Protein AF-D3DBL9-F1 (afdb_monomer_lite)

Sequence (128 aa):
MELTRQEAESASGRIAADDELHAVHDPAISSGDEARARLRQLIRQRVAAAVGESALLPRWLNRAVGYSPPSGQKGAAWMDTAASIAAYRVTYDVTDPVDALGAPPRTDQRGQHAWYEDLREQLRALAL

Structure (mmCIF, N/CA/C/O backbone):
data_AF-D3DBL9-F1
#
_entry.id   AF-D3DBL9-F1
#
loop_
_atom_site.group_PDB
_atom_site.id
_atom_site.type_symbol
_atom_site.label_atom_id
_atom_site.label_alt_id
_atom_site.label_comp_id
_atom_site.label_asym_id
_atom_site.label_entity_id
_atom_site.label_seq_id
_atom_site.pdbx_PDB_ins_code
_atom_site.Cartn_x
_atom_site.Cartn_y
_atom_site.Cartn_z
_atom_site.occupancy
_atom_site.B_iso_or_equiv
_atom_site.auth_seq_id
_atom_site.auth_comp_id
_atom_site.auth_asym_id
_atom_site.auth_atom_id
_atom_site.pdbx_PDB_model_num
ATOM 1 N N . MET A 1 1 ? 47.195 7.119 -26.358 1.00 62.09 1 MET A N 1
ATOM 2 C CA . MET A 1 1 ? 46.255 7.853 -27.234 1.00 62.09 1 MET A CA 1
ATOM 3 C C . MET A 1 1 ? 45.275 6.914 -27.935 1.00 62.09 1 MET A C 1
ATOM 5 O O . MET A 1 1 ? 44.099 7.240 -27.964 1.00 62.09 1 MET A O 1
ATOM 9 N N . GLU A 1 2 ? 45.695 5.749 -28.447 1.00 66.75 2 GLU A N 1
ATOM 10 C CA . GLU A 1 2 ? 44.765 4.745 -29.017 1.00 66.75 2 GLU A CA 1
ATOM 11 C C . GLU A 1 2 ? 43.886 4.042 -27.970 1.00 66.75 2 GLU A C 1
ATOM 13 O O . GLU A 1 2 ? 42.683 3.930 -28.175 1.00 66.75 2 GLU A O 1
ATOM 18 N N . LEU A 1 3 ? 44.447 3.667 -26.812 1.00 68.44 3 LEU A N 1
ATOM 19 C CA . LEU A 1 3 ? 43.706 2.974 -25.743 1.00 68.44 3 LEU A CA 1
ATOM 20 C C . LEU A 1 3 ? 42.490 3.782 -25.240 1.00 68.44 3 LEU A C 1
ATOM 22 O O . LEU A 1 3 ? 41.385 3.268 -25.135 1.00 68.44 3 LEU A O 1
ATOM 26 N N . THR A 1 4 ? 42.679 5.087 -25.037 1.00 72.19 4 THR A N 1
ATOM 27 C CA . THR A 1 4 ? 41.637 6.030 -24.594 1.00 72.19 4 THR A CA 1
ATOM 28 C C . THR A 1 4 ? 40.535 6.241 -25.634 1.00 72.19 4 THR A C 1
ATOM 30 O O . THR A 1 4 ? 39.399 6.543 -25.284 1.00 72.19 4 THR A O 1
ATOM 33 N N . ARG A 1 5 ? 40.856 6.086 -26.925 1.00 73.81 5 ARG A N 1
ATOM 34 C CA . ARG A 1 5 ? 39.877 6.182 -28.016 1.00 73.81 5 ARG A CA 1
ATOM 35 C C . ARG A 1 5 ? 39.001 4.933 -28.065 1.00 73.81 5 ARG A C 1
ATOM 37 O O . ARG A 1 5 ? 37.786 5.044 -28.160 1.00 73.81 5 ARG A O 1
ATOM 44 N N . GLN A 1 6 ? 39.623 3.769 -27.907 1.00 74.12 6 GLN A N 1
ATOM 45 C CA . GLN A 1 6 ? 38.942 2.478 -27.878 1.00 74.12 6 GLN A CA 1
ATOM 46 C C . GLN A 1 6 ? 38.015 2.334 -26.658 1.00 74.12 6 GLN A C 1
ATOM 48 O O . GLN A 1 6 ? 36.912 1.794 -26.767 1.00 74.12 6 GLN A O 1
ATOM 53 N N . GLU A 1 7 ? 38.420 2.869 -25.503 1.00 76.38 7 GLU A N 1
ATOM 54 C CA . GLU A 1 7 ? 37.576 2.954 -24.304 1.00 76.38 7 GLU A CA 1
ATOM 55 C C . GLU A 1 7 ? 36.375 3.886 -24.504 1.00 76.38 7 GLU A C 1
ATOM 57 O O . GLU A 1 7 ? 35.258 3.535 -24.120 1.00 76.38 7 GLU A O 1
ATOM 62 N N . ALA A 1 8 ? 36.577 5.042 -25.146 1.00 70.94 8 ALA A N 1
ATOM 63 C CA . ALA A 1 8 ? 35.501 5.983 -25.454 1.00 70.94 8 ALA A CA 1
ATOM 64 C C . ALA A 1 8 ? 34.492 5.401 -26.459 1.00 70.94 8 ALA A C 1
ATOM 66 O O . ALA A 1 8 ? 33.286 5.538 -26.269 1.00 70.94 8 ALA A O 1
ATOM 67 N N . GLU A 1 9 ? 34.965 4.695 -27.487 1.00 77.00 9 GLU A N 1
ATOM 68 C CA . GLU A 1 9 ? 34.115 4.002 -28.463 1.00 77.00 9 GLU A CA 1
ATOM 69 C C . GLU A 1 9 ? 33.316 2.866 -27.808 1.00 77.00 9 GLU A C 1
ATOM 71 O O . GLU A 1 9 ? 32.114 2.737 -28.036 1.00 77.00 9 GLU A O 1
ATOM 76 N N . SER A 1 10 ? 33.941 2.105 -26.904 1.00 73.81 10 SER A N 1
ATOM 77 C CA . SER A 1 10 ? 33.267 1.045 -26.140 1.00 73.81 10 SER A CA 1
ATOM 78 C C . SER A 1 10 ? 32.253 1.596 -25.130 1.00 73.81 10 SER A C 1
ATOM 80 O O . SER A 1 10 ? 31.215 0.985 -24.882 1.00 73.81 10 SER A O 1
ATOM 82 N N . ALA A 1 11 ? 32.532 2.746 -24.513 1.00 69.50 11 ALA A N 1
ATOM 83 C CA . ALA A 1 11 ? 31.586 3.429 -23.636 1.00 69.50 11 ALA A CA 1
ATOM 84 C C . ALA A 1 11 ? 30.393 3.986 -24.424 1.00 69.50 11 ALA A C 1
ATOM 86 O O . ALA A 1 11 ? 29.255 3.776 -24.016 1.00 69.50 11 ALA A O 1
ATOM 87 N N . SER A 1 12 ? 30.649 4.606 -25.578 1.00 70.44 12 SER A N 1
ATOM 88 C CA . SER A 1 12 ? 29.612 5.105 -26.486 1.00 70.44 12 SER A CA 1
ATOM 89 C C . SER A 1 12 ? 28.707 3.975 -26.986 1.00 70.44 12 SER A C 1
ATOM 91 O O . SER A 1 12 ? 27.487 4.090 -26.926 1.00 70.44 12 SER A O 1
ATOM 93 N N . GLY A 1 13 ? 29.289 2.831 -27.366 1.00 75.06 13 GL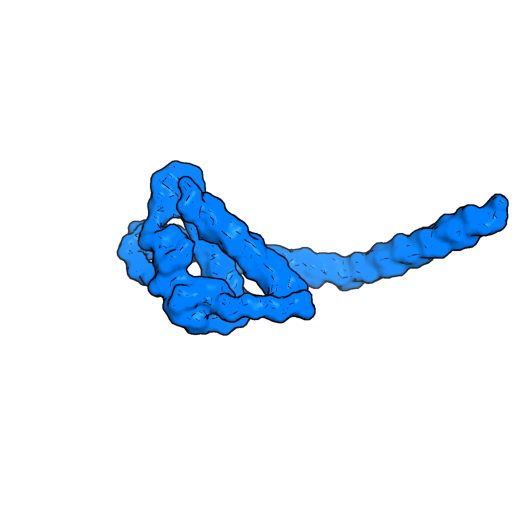Y A N 1
ATOM 94 C CA . GLY A 1 13 ? 28.524 1.648 -27.768 1.00 75.06 13 GLY A CA 1
ATOM 95 C C . GLY A 1 13 ? 27.635 1.082 -26.655 1.00 75.06 13 GLY A C 1
ATOM 96 O O . GLY A 1 13 ? 26.532 0.624 -26.932 1.00 75.06 13 GLY A O 1
ATOM 97 N N . ARG A 1 14 ? 28.071 1.153 -25.389 1.00 73.19 14 ARG A N 1
ATOM 98 C CA . ARG A 1 14 ? 27.243 0.742 -24.240 1.00 73.19 14 ARG A CA 1
ATOM 99 C C . ARG A 1 14 ? 26.100 1.714 -23.957 1.00 73.19 14 ARG A C 1
ATOM 101 O O . ARG A 1 14 ? 25.022 1.248 -23.624 1.00 73.19 14 ARG A O 1
ATOM 108 N N . ILE A 1 15 ? 26.330 3.021 -24.096 1.00 74.19 15 ILE A N 1
ATOM 109 C CA . ILE A 1 15 ? 25.279 4.039 -23.939 1.00 74.19 15 ILE A CA 1
ATOM 110 C C . ILE A 1 15 ? 24.232 3.876 -25.044 1.00 74.19 15 ILE A C 1
ATOM 112 O O . ILE A 1 15 ? 23.053 3.788 -24.745 1.00 74.19 15 ILE A O 1
ATOM 116 N N . ALA A 1 16 ? 24.660 3.722 -26.300 1.00 77.50 16 ALA A N 1
ATOM 117 C CA . ALA A 1 16 ? 23.740 3.519 -27.417 1.00 77.50 16 ALA A CA 1
ATOM 118 C C . ALA A 1 16 ? 22.891 2.243 -27.260 1.00 77.50 16 ALA A C 1
ATOM 120 O O . ALA A 1 16 ? 21.691 2.265 -27.514 1.00 77.50 16 ALA A O 1
ATOM 121 N N . ALA A 1 17 ? 23.494 1.143 -26.795 1.00 72.31 17 ALA A N 1
ATOM 122 C CA . ALA A 1 17 ? 22.760 -0.091 -26.515 1.00 72.31 17 ALA A CA 1
ATOM 123 C C . ALA A 1 17 ? 21.767 0.053 -25.341 1.00 72.31 17 ALA A C 1
ATOM 125 O O . ALA A 1 17 ? 20.714 -0.581 -25.351 1.00 72.31 17 ALA A O 1
ATOM 126 N N . ASP A 1 18 ? 22.090 0.873 -24.336 1.00 71.56 18 ASP A N 1
ATOM 127 C CA . ASP A 1 18 ? 21.191 1.183 -23.217 1.00 71.56 18 ASP A CA 1
ATOM 128 C C . ASP A 1 18 ? 20.024 2.086 -23.651 1.00 71.56 18 ASP A C 1
ATOM 130 O O . ASP A 1 18 ? 18.878 1.821 -23.288 1.00 71.56 18 ASP A O 1
ATOM 134 N N . ASP A 1 19 ? 20.288 3.084 -24.500 1.00 68.81 19 ASP A N 1
ATOM 135 C CA . ASP A 1 19 ? 19.272 3.965 -25.089 1.00 68.81 19 ASP A CA 1
ATOM 136 C C . ASP A 1 19 ? 18.287 3.178 -25.972 1.00 68.81 19 ASP A C 1
ATOM 138 O O . ASP A 1 19 ? 17.079 3.420 -25.936 1.00 68.81 19 ASP A O 1
ATOM 142 N N . GLU A 1 20 ? 18.777 2.199 -26.742 1.00 70.44 20 GLU A N 1
ATOM 143 C CA . GLU A 1 20 ? 17.929 1.301 -27.537 1.00 70.44 20 GLU A CA 1
ATOM 144 C C . GLU A 1 20 ? 17.020 0.435 -26.651 1.00 70.44 20 GLU A C 1
ATOM 146 O O . GLU A 1 20 ? 15.837 0.263 -26.957 1.00 70.44 20 GLU A O 1
ATOM 151 N N . LEU A 1 21 ? 17.537 -0.079 -25.530 1.00 69.94 21 LEU A N 1
ATOM 152 C CA . LEU A 1 21 ? 16.734 -0.826 -24.559 1.00 69.94 21 LEU A CA 1
ATOM 153 C C . LEU A 1 21 ? 15.694 0.070 -23.870 1.00 69.94 21 LEU A C 1
ATOM 155 O O . LEU A 1 21 ? 14.542 -0.350 -23.731 1.00 69.94 21 LEU A O 1
ATOM 159 N N . HIS A 1 22 ? 16.060 1.300 -23.494 1.00 53.00 22 HIS A N 1
ATOM 160 C CA . HIS A 1 22 ? 15.125 2.294 -22.954 1.00 53.00 22 HIS A CA 1
ATOM 161 C C . HIS A 1 22 ? 14.010 2.599 -23.956 1.00 53.00 22 HIS A C 1
ATOM 163 O O . HIS A 1 22 ? 12.835 2.443 -23.636 1.00 53.00 22 HIS A O 1
ATOM 169 N N . ALA A 1 23 ? 14.343 2.900 -25.213 1.00 64.38 23 ALA A N 1
ATOM 170 C CA . ALA A 1 23 ? 13.348 3.223 -26.236 1.00 64.38 23 ALA A CA 1
ATOM 171 C C . ALA A 1 23 ? 12.295 2.113 -26.436 1.00 64.38 23 ALA A C 1
ATOM 173 O O . ALA A 1 23 ? 11.129 2.400 -26.720 1.00 64.38 23 ALA A O 1
ATOM 174 N N . VAL A 1 24 ? 12.686 0.846 -26.267 1.00 73.06 24 VAL A N 1
ATOM 175 C CA . VAL A 1 24 ? 11.780 -0.307 -26.373 1.00 73.06 24 VAL A CA 1
ATOM 176 C C . VAL A 1 24 ? 10.937 -0.502 -25.106 1.00 73.06 24 VAL A C 1
ATOM 178 O O . VAL A 1 24 ? 9.762 -0.867 -25.203 1.00 73.06 24 VAL A O 1
ATOM 181 N N . HIS A 1 25 ? 11.506 -0.288 -23.919 1.00 70.06 25 HIS A N 1
ATOM 182 C CA . HIS A 1 25 ? 10.864 -0.641 -22.649 1.00 70.06 25 HIS A CA 1
ATOM 183 C C . HIS A 1 25 ? 10.151 0.523 -21.945 1.00 70.06 25 HIS A C 1
ATOM 185 O O . HIS A 1 25 ? 9.182 0.276 -21.221 1.00 70.06 25 HIS A O 1
ATOM 191 N N . ASP A 1 26 ? 10.542 1.771 -22.198 1.00 66.69 26 ASP A N 1
ATOM 192 C CA . ASP A 1 26 ? 9.997 2.975 -21.559 1.00 66.69 26 ASP A CA 1
ATOM 193 C C . ASP A 1 26 ? 8.480 3.118 -21.677 1.00 66.69 26 ASP A C 1
ATOM 195 O O . ASP A 1 26 ? 7.842 3.446 -20.671 1.00 66.69 26 ASP A O 1
ATOM 199 N N . PRO A 1 27 ? 7.842 2.824 -22.828 1.00 72.38 27 PRO A N 1
ATOM 200 C CA . PRO A 1 27 ? 6.388 2.892 -22.920 1.00 72.38 27 PRO A CA 1
ATOM 201 C C . PRO A 1 27 ? 5.697 1.877 -22.001 1.00 72.38 27 PRO A C 1
ATOM 203 O O . PRO A 1 27 ? 4.676 2.186 -21.387 1.00 72.38 27 PRO A O 1
ATOM 206 N N . ALA A 1 28 ? 6.255 0.669 -21.875 1.00 65.25 28 ALA A N 1
ATOM 207 C CA . ALA A 1 28 ? 5.702 -0.383 -21.026 1.00 65.25 28 ALA A CA 1
ATOM 208 C C . ALA A 1 28 ? 5.920 -0.087 -19.534 1.00 65.25 28 ALA A C 1
ATOM 210 O O . ALA A 1 28 ? 5.013 -0.311 -18.731 1.00 65.25 28 ALA A O 1
ATOM 211 N N . ILE A 1 29 ? 7.088 0.454 -19.169 1.00 69.12 29 ILE A N 1
ATOM 212 C CA . ILE A 1 29 ? 7.393 0.913 -17.806 1.00 69.12 29 ILE A CA 1
ATOM 213 C C . ILE A 1 29 ? 6.447 2.054 -17.420 1.00 69.12 29 ILE A C 1
ATOM 215 O O . ILE A 1 29 ? 5.740 1.945 -16.419 1.00 69.12 29 ILE A O 1
ATOM 219 N N . SER A 1 30 ? 6.352 3.086 -18.262 1.00 68.44 30 SER A N 1
ATOM 220 C CA . SER A 1 30 ? 5.477 4.245 -18.041 1.00 68.44 30 SER A CA 1
ATOM 221 C C . SER A 1 30 ? 4.013 3.826 -17.910 1.00 68.44 30 SER A C 1
ATOM 223 O O . SER A 1 30 ? 3.329 4.228 -16.971 1.00 68.44 30 SER A O 1
ATOM 225 N N . SER A 1 31 ? 3.539 2.940 -18.794 1.00 71.94 31 SER A N 1
ATOM 226 C CA . SER A 1 31 ? 2.184 2.386 -18.711 1.00 71.94 31 SER A CA 1
ATOM 227 C C . SER A 1 31 ? 1.955 1.607 -17.409 1.00 71.94 31 SER A C 1
ATOM 229 O O . SER A 1 31 ? 0.890 1.712 -16.794 1.00 71.94 31 SER A O 1
ATOM 231 N N . GLY A 1 32 ? 2.962 0.860 -16.947 1.00 77.94 32 GLY A N 1
ATOM 232 C CA . GLY A 1 32 ? 2.934 0.163 -15.663 1.00 77.94 32 GLY A CA 1
ATOM 233 C C . GLY A 1 32 ? 2.836 1.116 -14.469 1.00 77.94 32 GLY A C 1
ATOM 234 O O . GLY A 1 32 ? 2.036 0.883 -13.558 1.00 77.94 32 GLY A O 1
ATOM 235 N N . ASP A 1 33 ? 3.597 2.207 -14.481 1.00 81.62 33 ASP A N 1
ATOM 236 C CA . ASP A 1 33 ? 3.584 3.215 -13.420 1.00 81.62 33 ASP A CA 1
ATOM 237 C C . ASP A 1 33 ? 2.270 4.001 -13.382 1.00 81.62 33 ASP A C 1
ATOM 239 O O . ASP A 1 33 ? 1.703 4.203 -12.301 1.00 81.62 33 ASP A O 1
ATOM 243 N N . GLU A 1 34 ? 1.717 4.354 -14.543 1.00 83.69 34 GLU A N 1
ATOM 244 C CA . GLU A 1 34 ? 0.390 4.962 -14.657 1.00 83.69 34 GLU A CA 1
ATOM 245 C C . GLU A 1 34 ? -0.708 4.033 -14.128 1.00 83.69 34 GLU A C 1
ATOM 247 O O . GLU A 1 34 ? -1.562 4.455 -13.339 1.00 83.69 34 GLU A O 1
ATOM 252 N N . ALA A 1 35 ? -0.677 2.749 -14.503 1.00 86.06 35 ALA A N 1
ATOM 253 C CA . ALA A 1 35 ? -1.638 1.761 -14.020 1.00 86.06 35 ALA A CA 1
ATOM 254 C C . ALA A 1 35 ? -1.570 1.612 -12.492 1.00 86.06 35 ALA A C 1
ATOM 256 O O . ALA A 1 35 ? -2.605 1.600 -11.816 1.00 86.06 35 ALA A O 1
ATOM 257 N N . ARG A 1 36 ? -0.356 1.572 -11.925 1.00 85.94 36 ARG A N 1
ATOM 258 C CA . ARG A 1 36 ? -0.131 1.537 -10.471 1.00 85.94 36 ARG A CA 1
ATOM 259 C C . ARG A 1 36 ? -0.640 2.800 -9.784 1.00 85.94 36 ARG A C 1
ATOM 261 O O . ARG A 1 36 ? -1.312 2.702 -8.756 1.00 85.94 36 ARG A O 1
ATOM 268 N N . ALA A 1 37 ? -0.361 3.979 -10.338 1.00 87.44 37 ALA A N 1
ATOM 269 C CA . ALA A 1 37 ? -0.836 5.249 -9.795 1.00 87.44 37 ALA A CA 1
ATOM 270 C C . ALA A 1 37 ? -2.369 5.319 -9.787 1.00 87.44 37 ALA A C 1
ATOM 272 O O . ALA A 1 37 ? -2.971 5.648 -8.761 1.00 87.44 37 ALA A O 1
ATOM 273 N N . ARG A 1 38 ? -3.006 4.912 -10.890 1.00 92.62 38 ARG A N 1
ATOM 274 C CA . ARG A 1 38 ? -4.465 4.855 -11.008 1.00 92.62 38 ARG A CA 1
ATOM 275 C C . ARG A 1 38 ? -5.084 3.867 -10.021 1.00 92.62 38 ARG A C 1
ATOM 277 O O . ARG A 1 38 ? -6.068 4.206 -9.364 1.00 92.62 38 ARG A O 1
ATOM 284 N N . LEU A 1 39 ? -4.503 2.673 -9.873 1.00 93.00 39 LEU A N 1
ATOM 285 C CA . LEU A 1 39 ? -4.955 1.680 -8.897 1.00 93.00 39 LEU A CA 1
ATOM 286 C C . LEU A 1 39 ? -4.896 2.238 -7.469 1.00 93.00 39 LEU A C 1
ATOM 288 O O . LEU A 1 39 ? -5.884 2.161 -6.737 1.00 93.00 39 LEU A O 1
ATOM 292 N N . ARG A 1 40 ? -3.771 2.856 -7.087 1.00 92.75 40 ARG A N 1
ATOM 293 C CA . ARG A 1 40 ? -3.614 3.486 -5.766 1.00 92.75 40 ARG A CA 1
ATOM 294 C C . ARG A 1 40 ? -4.645 4.587 -5.532 1.00 92.75 40 ARG A C 1
ATOM 296 O O . ARG A 1 40 ? -5.224 4.640 -4.452 1.00 92.75 40 ARG A O 1
ATOM 303 N N . GLN A 1 41 ? -4.921 5.427 -6.530 1.00 94.50 41 GLN A N 1
ATOM 304 C CA . GLN A 1 41 ? -5.925 6.488 -6.418 1.00 94.50 41 GLN A CA 1
ATOM 305 C C . GLN A 1 41 ? -7.335 5.926 -6.179 1.00 94.50 41 GLN A C 1
ATOM 307 O O . GLN A 1 41 ? -8.031 6.389 -5.274 1.00 94.50 41 GLN A O 1
ATOM 312 N N . LEU A 1 42 ? -7.747 4.913 -6.948 1.00 96.69 42 LEU A N 1
ATOM 313 C CA . LEU A 1 42 ? -9.056 4.267 -6.790 1.00 96.69 42 LEU A CA 1
ATOM 314 C C . LEU A 1 42 ? -9.200 3.618 -5.410 1.00 96.69 42 LEU A C 1
ATOM 316 O O . LEU A 1 42 ? -10.219 3.773 -4.735 1.00 96.69 42 LEU A O 1
ATOM 320 N N . ILE A 1 43 ? -8.159 2.920 -4.960 1.00 95.88 43 ILE A N 1
ATOM 321 C CA . ILE A 1 43 ? -8.156 2.288 -3.643 1.00 95.88 43 ILE A CA 1
ATOM 322 C C . ILE A 1 43 ? -8.176 3.342 -2.538 1.00 95.88 43 ILE A C 1
ATOM 324 O O . ILE A 1 43 ? -8.934 3.192 -1.584 1.00 95.88 43 ILE A O 1
ATOM 328 N N . ARG A 1 44 ? -7.423 4.438 -2.672 1.00 95.38 44 ARG A N 1
ATOM 329 C CA . ARG A 1 44 ? -7.452 5.549 -1.715 1.00 95.38 44 ARG A CA 1
ATOM 330 C C . ARG A 1 44 ? -8.852 6.129 -1.560 1.00 95.38 44 ARG A C 1
ATOM 332 O O . ARG A 1 44 ? -9.294 6.333 -0.435 1.00 95.38 44 ARG A O 1
ATOM 339 N N . GLN A 1 45 ? -9.561 6.360 -2.664 1.00 96.56 45 GLN A N 1
ATOM 340 C CA . GLN A 1 45 ? -10.950 6.827 -2.628 1.00 96.56 45 GLN A CA 1
ATOM 341 C C . GLN A 1 45 ? -11.857 5.833 -1.893 1.00 96.56 45 GLN A C 1
ATOM 343 O O . GLN A 1 45 ? -12.678 6.237 -1.073 1.00 96.56 45 GLN A O 1
ATOM 348 N N . ARG A 1 46 ? -11.670 4.529 -2.128 1.00 95.31 46 ARG A N 1
ATOM 349 C CA . ARG A 1 46 ? -12.438 3.478 -1.449 1.00 95.31 46 ARG A CA 1
ATOM 350 C C . ARG A 1 46 ? -12.139 3.399 0.050 1.00 95.31 46 ARG A C 1
ATOM 352 O O . ARG A 1 46 ? -13.068 3.240 0.836 1.00 95.31 46 ARG A O 1
ATOM 359 N N . VAL A 1 47 ? -10.875 3.536 0.450 1.00 94.38 47 VAL A N 1
ATOM 360 C CA . VAL A 1 47 ? -10.477 3.611 1.865 1.00 94.38 47 VAL A CA 1
ATOM 361 C C . VAL A 1 47 ? -11.084 4.853 2.517 1.00 94.38 47 VAL A C 1
ATOM 363 O O . VAL A 1 47 ? -11.667 4.746 3.590 1.00 94.38 47 VAL A O 1
ATOM 366 N N . ALA A 1 48 ? -11.017 6.010 1.855 1.00 94.38 48 ALA A N 1
ATOM 367 C CA . ALA A 1 48 ? -11.591 7.250 2.368 1.00 94.38 48 ALA A CA 1
ATOM 368 C C . ALA A 1 48 ? -13.112 7.153 2.568 1.00 94.38 48 ALA A C 1
ATOM 370 O O . ALA A 1 48 ? -13.609 7.573 3.610 1.00 94.38 48 ALA A O 1
ATOM 371 N N . ALA A 1 49 ? -13.834 6.554 1.615 1.00 95.69 49 ALA A N 1
ATOM 372 C CA . ALA A 1 49 ? -15.266 6.296 1.751 1.00 95.69 49 ALA A CA 1
ATOM 373 C C . ALA A 1 49 ? -15.562 5.374 2.946 1.00 95.69 49 ALA A C 1
ATOM 375 O O . ALA A 1 49 ? -16.364 5.727 3.805 1.00 95.69 49 ALA A O 1
ATOM 376 N N . ALA A 1 50 ? -14.845 4.250 3.063 1.00 94.12 50 ALA A N 1
ATOM 377 C CA . ALA A 1 50 ? -15.020 3.310 4.171 1.00 94.12 50 ALA A CA 1
ATOM 378 C C . ALA A 1 50 ? -14.752 3.956 5.542 1.00 94.12 50 ALA A C 1
ATOM 380 O O . ALA A 1 50 ? -15.500 3.730 6.489 1.00 94.12 50 ALA A O 1
ATOM 381 N N . VAL A 1 51 ? -13.715 4.792 5.651 1.00 93.19 51 VAL A N 1
ATOM 382 C CA . VAL A 1 51 ? -13.429 5.552 6.877 1.00 93.19 51 VAL A CA 1
ATOM 383 C C . VAL A 1 51 ? -14.532 6.572 7.165 1.00 93.19 51 VAL A C 1
ATOM 385 O O . VAL A 1 51 ? -14.979 6.666 8.305 1.00 93.19 51 VAL A O 1
ATOM 388 N N . GLY A 1 52 ? -14.990 7.317 6.154 1.00 92.50 52 GLY A N 1
ATOM 389 C CA . GLY A 1 52 ? -16.067 8.302 6.303 1.00 92.50 52 GLY A CA 1
ATOM 390 C C . GLY A 1 52 ? -17.389 7.681 6.762 1.00 92.50 52 GLY A C 1
ATOM 391 O O . GLY A 1 52 ? -18.113 8.280 7.551 1.00 92.50 52 GLY A O 1
ATOM 392 N N . GLU A 1 53 ? -17.663 6.451 6.332 1.00 94.69 53 GLU A N 1
ATOM 393 C CA . GLU A 1 53 ? -18.829 5.657 6.738 1.00 94.69 53 GLU A CA 1
ATOM 394 C C . GLU A 1 53 ? -18.632 4.915 8.070 1.00 94.69 53 GLU A C 1
ATOM 396 O O . GLU A 1 53 ? -19.534 4.211 8.520 1.00 94.69 53 GLU A O 1
ATOM 401 N N . SER A 1 54 ? -17.468 5.047 8.719 1.00 90.62 54 SER A N 1
ATOM 402 C CA . SER A 1 54 ? -17.098 4.254 9.904 1.00 90.62 54 SER A CA 1
ATOM 403 C C . SER A 1 54 ? -17.248 2.739 9.682 1.00 90.62 54 SER A C 1
ATOM 405 O O . SER A 1 54 ? -17.620 1.990 10.589 1.00 90.62 54 SER A O 1
ATOM 407 N N . ALA A 1 55 ? -16.980 2.277 8.459 1.00 91.19 55 ALA A N 1
ATOM 408 C CA . ALA A 1 55 ? -17.105 0.880 8.081 1.00 91.19 55 ALA A CA 1
ATOM 409 C C . ALA A 1 55 ? -16.031 0.010 8.752 1.00 91.19 55 ALA A C 1
ATOM 411 O O . ALA A 1 55 ? -14.912 0.445 9.037 1.00 91.19 55 ALA A O 1
ATOM 412 N N . LEU A 1 56 ? -16.349 -1.271 8.947 1.00 90.75 56 LEU A N 1
ATOM 413 C CA . LEU A 1 56 ? -15.380 -2.244 9.439 1.00 90.75 56 LEU A CA 1
ATOM 414 C C . LEU A 1 56 ? -14.354 -2.565 8.351 1.00 90.75 56 LEU A C 1
ATOM 416 O O . LEU A 1 56 ? -14.659 -3.212 7.348 1.00 90.75 56 LEU A O 1
ATOM 420 N N . LEU A 1 57 ? -13.116 -2.137 8.580 1.00 91.88 57 LEU A N 1
ATOM 421 C CA . LEU A 1 57 ? -11.995 -2.456 7.706 1.00 91.88 57 LEU A CA 1
ATOM 422 C C . LEU A 1 57 ? -11.513 -3.905 7.905 1.00 91.88 57 LEU A C 1
ATOM 424 O O . LEU A 1 57 ? -11.689 -4.482 8.987 1.00 91.88 57 LEU A O 1
ATOM 428 N N . PRO A 1 58 ? -10.866 -4.506 6.887 1.00 93.69 58 PRO A N 1
ATOM 429 C CA . PRO A 1 58 ? -10.287 -5.837 7.010 1.00 93.69 58 PRO A CA 1
ATOM 430 C C . PRO A 1 58 ? -9.295 -5.943 8.174 1.00 93.69 58 PRO A C 1
ATOM 432 O O . PRO A 1 58 ? -8.511 -5.030 8.435 1.00 93.69 58 PRO A O 1
ATOM 435 N N . ARG A 1 59 ? -9.281 -7.098 8.852 1.00 94.56 59 ARG A N 1
ATOM 436 C CA . ARG A 1 59 ? -8.438 -7.319 10.042 1.00 94.56 59 ARG A CA 1
ATOM 437 C C . ARG A 1 59 ? -6.944 -7.128 9.775 1.00 94.56 59 ARG A C 1
ATOM 439 O O . ARG A 1 59 ? -6.274 -6.505 10.593 1.00 94.56 59 ARG A O 1
ATOM 446 N N . TRP A 1 60 ? -6.438 -7.618 8.642 1.00 95.50 60 TRP A N 1
ATOM 447 C CA . TRP A 1 60 ? -5.038 -7.436 8.238 1.00 95.50 60 TRP A CA 1
ATOM 448 C C . TRP A 1 60 ? -4.669 -5.954 8.094 1.00 95.50 60 TRP A C 1
ATOM 450 O O . TRP A 1 60 ? -3.557 -5.568 8.438 1.00 95.50 60 TRP A O 1
ATOM 460 N N . LEU A 1 61 ? -5.610 -5.107 7.657 1.00 95.19 61 LEU A N 1
ATOM 461 C CA . LEU A 1 61 ? -5.377 -3.674 7.504 1.00 95.19 61 LEU A CA 1
ATOM 462 C C . LEU A 1 61 ? -5.320 -2.996 8.873 1.00 95.19 61 LEU A C 1
ATOM 464 O O . LEU A 1 61 ? -4.339 -2.328 9.186 1.00 95.19 61 LEU A O 1
ATOM 468 N N . ASN A 1 62 ? -6.319 -3.257 9.722 1.00 94.31 62 ASN A N 1
ATOM 469 C CA . ASN A 1 62 ? -6.365 -2.712 11.082 1.00 94.31 62 ASN A CA 1
ATOM 470 C C . ASN A 1 62 ? -5.138 -3.104 11.906 1.00 94.31 62 ASN A C 1
ATOM 472 O O . ASN A 1 62 ? -4.640 -2.306 12.693 1.00 94.31 62 ASN A O 1
ATOM 476 N N . ARG A 1 63 ? -4.630 -4.327 11.728 1.00 93.75 63 ARG A N 1
ATOM 477 C CA . ARG A 1 63 ? -3.430 -4.789 12.428 1.00 93.75 63 ARG A CA 1
ATOM 478 C C . ARG A 1 63 ? -2.164 -4.068 11.965 1.00 93.75 63 ARG A C 1
ATOM 480 O O . ARG A 1 63 ? -1.260 -3.889 12.772 1.00 93.75 63 ARG A O 1
ATOM 487 N N . ALA A 1 64 ? -2.096 -3.686 10.692 1.00 94.62 64 ALA A N 1
ATOM 488 C CA . ALA A 1 64 ? -0.922 -3.043 10.120 1.00 94.62 64 ALA A CA 1
ATOM 489 C C . ALA A 1 64 ? -0.879 -1.536 10.398 1.00 94.62 64 ALA A C 1
ATOM 491 O O . ALA A 1 64 ? 0.151 -1.035 10.835 1.00 94.62 64 ALA A O 1
ATOM 492 N N . VAL A 1 65 ? -1.984 -0.819 10.168 1.00 94.19 65 VAL A N 1
ATOM 493 C CA . VAL A 1 65 ? -2.014 0.656 10.250 1.00 94.19 65 VAL A CA 1
ATOM 494 C C . VAL A 1 65 ? -2.847 1.198 11.418 1.00 94.19 65 VAL A C 1
ATOM 496 O O . VAL A 1 65 ? -2.833 2.397 11.675 1.00 94.19 65 VAL A O 1
ATOM 499 N N . GLY A 1 66 ? -3.574 0.349 12.148 1.00 92.25 66 GLY A N 1
ATOM 500 C CA . GLY A 1 66 ? -4.527 0.760 13.186 1.00 92.25 66 GLY A CA 1
ATOM 501 C C . GLY A 1 66 ? -5.960 0.932 12.666 1.00 92.25 66 GLY A C 1
ATOM 502 O O . GLY A 1 66 ? -6.219 0.834 11.469 1.00 92.25 66 GLY A O 1
ATOM 503 N N . TYR A 1 67 ? -6.905 1.178 13.580 1.00 90.75 67 TYR A N 1
ATOM 504 C CA . TYR A 1 67 ? -8.353 1.145 13.301 1.00 90.75 67 TYR A CA 1
ATOM 505 C C . TYR A 1 67 ? -8.910 2.374 12.573 1.00 90.75 67 TYR A C 1
ATOM 507 O O . TYR A 1 67 ? -9.974 2.291 11.964 1.00 90.75 67 TYR A O 1
ATOM 515 N N . SER A 1 68 ? -8.235 3.518 12.658 1.00 90.25 68 SER A N 1
ATOM 516 C CA . SER A 1 68 ? -8.688 4.765 12.042 1.00 90.25 68 SER A CA 1
ATOM 517 C C . SER A 1 68 ? -7.513 5.718 11.828 1.00 90.25 68 SER A C 1
ATOM 519 O O . SER A 1 68 ? -6.576 5.698 12.633 1.00 90.25 68 SER A O 1
ATOM 521 N N . PRO A 1 69 ? -7.568 6.594 10.810 1.00 92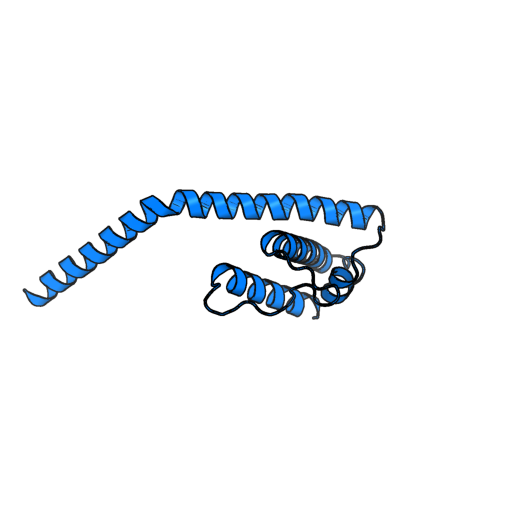.19 69 PRO A N 1
ATOM 522 C CA . PRO A 1 69 ? -6.540 7.604 10.610 1.00 92.19 69 PRO A CA 1
ATOM 523 C C . PRO A 1 69 ? -6.445 8.545 11.822 1.00 92.19 69 PRO A C 1
ATOM 525 O O . PRO A 1 69 ? -7.471 9.056 12.280 1.00 92.19 69 PRO A O 1
ATOM 528 N N . PRO A 1 70 ? -5.230 8.812 12.336 1.00 90.31 70 PRO A N 1
ATOM 529 C CA . PRO A 1 70 ? -5.005 9.862 13.325 1.00 90.31 70 PRO A CA 1
ATOM 530 C C . PRO A 1 70 ? -5.347 11.253 12.771 1.00 90.31 70 PRO A C 1
ATOM 532 O O . PRO A 1 70 ? -5.449 11.452 11.561 1.00 90.31 70 PRO A O 1
ATOM 535 N N . SER A 1 71 ? -5.463 12.252 13.645 1.00 86.31 71 SER A N 1
ATOM 536 C CA . SER A 1 71 ? -5.604 13.645 13.213 1.00 86.31 71 SER A CA 1
ATOM 537 C C . SER A 1 71 ? -4.301 14.200 12.608 1.00 86.31 71 SER A C 1
ATOM 539 O O . SER A 1 71 ? -3.194 13.736 12.894 1.00 86.31 71 SER A O 1
ATOM 541 N N . GLY A 1 72 ? -4.429 15.221 11.754 1.00 86.00 72 GLY A N 1
ATOM 542 C CA . GLY A 1 72 ? -3.291 15.926 11.157 1.00 86.00 72 GLY A CA 1
ATOM 543 C C . GLY A 1 72 ? -2.502 15.098 10.134 1.00 86.00 72 GLY A C 1
ATOM 544 O O . GLY A 1 72 ? -3.049 14.237 9.446 1.00 86.00 72 GLY A O 1
ATOM 545 N N . GLN A 1 73 ? -1.197 15.369 10.021 1.00 82.50 73 GLN A N 1
ATOM 546 C CA . GLN A 1 73 ? -0.329 14.798 8.978 1.00 82.50 73 GLN A CA 1
ATOM 547 C C . GLN A 1 73 ? -0.244 13.262 9.027 1.00 82.50 73 GLN A C 1
ATOM 549 O O . GLN A 1 73 ? -0.194 12.612 7.982 1.00 82.50 73 GLN A O 1
ATOM 554 N N . LYS A 1 74 ? -0.283 12.670 10.230 1.00 87.38 74 LYS A N 1
ATOM 555 C CA . LYS A 1 74 ? -0.276 11.208 10.403 1.00 87.38 74 LYS A CA 1
ATOM 556 C C . LYS A 1 74 ? -1.530 10.549 9.809 1.00 87.38 74 LYS A C 1
ATOM 558 O O . LYS A 1 74 ? -1.453 9.410 9.362 1.00 87.38 74 LYS A O 1
ATOM 563 N N . GLY A 1 75 ? -2.653 11.267 9.724 1.00 92.75 75 GLY A N 1
ATOM 564 C CA . GLY A 1 75 ? -3.869 10.792 9.057 1.00 92.75 75 GLY A CA 1
ATOM 565 C C . GLY A 1 75 ? -3.715 10.641 7.545 1.00 92.75 75 GLY A C 1
ATOM 566 O O . GLY A 1 75 ? -4.173 9.653 6.974 1.00 92.75 75 GLY A O 1
ATOM 567 N N . ALA A 1 76 ? -3.020 11.577 6.890 1.00 92.31 76 ALA A N 1
ATOM 568 C CA . ALA A 1 76 ? -2.729 11.472 5.460 1.00 92.31 76 ALA A CA 1
ATOM 569 C C . ALA A 1 76 ? -1.817 10.268 5.170 1.00 92.31 76 ALA A C 1
ATOM 571 O O . ALA A 1 76 ? -2.163 9.439 4.328 1.00 92.31 76 ALA A O 1
ATOM 572 N N . ALA A 1 77 ? -0.735 10.121 5.945 1.00 93.12 77 ALA A N 1
ATOM 573 C CA . ALA A 1 77 ? 0.188 8.988 5.846 1.00 93.12 77 ALA A CA 1
ATOM 574 C C . ALA A 1 77 ? -0.509 7.644 6.106 1.00 93.12 77 ALA A C 1
ATOM 576 O O . ALA A 1 77 ? -0.266 6.673 5.390 1.00 93.12 77 ALA A O 1
ATOM 577 N N . TRP A 1 78 ? -1.425 7.591 7.078 1.00 95.62 78 TRP A N 1
ATOM 578 C CA . TRP A 1 78 ? -2.265 6.420 7.322 1.00 95.62 78 TRP A CA 1
ATOM 579 C C . TRP A 1 78 ? -3.083 6.054 6.079 1.00 95.62 78 TRP A C 1
ATOM 581 O O . TRP A 1 78 ? -3.055 4.906 5.640 1.00 95.62 78 TRP A O 1
ATOM 591 N N . MET A 1 79 ? -3.759 7.034 5.467 1.00 95.56 79 MET A N 1
ATOM 592 C CA . MET A 1 79 ? -4.594 6.806 4.283 1.00 95.56 79 MET A CA 1
ATOM 593 C C . MET A 1 79 ? -3.760 6.357 3.074 1.00 95.56 79 MET A C 1
ATOM 595 O O . MET A 1 79 ? -4.190 5.491 2.310 1.00 95.56 79 MET A O 1
ATOM 599 N N . ASP A 1 80 ? -2.574 6.945 2.885 1.00 94.44 80 ASP A N 1
ATOM 600 C CA . ASP A 1 80 ? -1.658 6.598 1.790 1.00 94.44 80 ASP A CA 1
ATOM 601 C C . ASP A 1 80 ? -1.091 5.188 1.963 1.00 94.44 80 ASP A C 1
ATOM 603 O O . ASP A 1 80 ? -1.083 4.399 1.014 1.00 94.44 80 ASP A O 1
ATOM 607 N N . THR A 1 81 ? -0.706 4.837 3.190 1.00 96.38 81 THR A N 1
ATOM 608 C CA . THR A 1 81 ? -0.179 3.508 3.518 1.00 96.38 81 THR A CA 1
ATOM 609 C C . THR A 1 81 ? -1.270 2.449 3.373 1.00 96.38 81 THR A C 1
ATOM 611 O O . THR A 1 81 ? -1.061 1.428 2.721 1.00 96.38 81 THR A O 1
ATOM 614 N N . ALA A 1 82 ? -2.474 2.704 3.896 1.00 96.62 82 ALA A N 1
ATOM 615 C CA . ALA A 1 82 ? -3.609 1.792 3.776 1.00 96.62 82 ALA A CA 1
ATOM 616 C C . ALA A 1 82 ? -3.964 1.495 2.311 1.00 96.62 82 ALA A C 1
ATOM 618 O O . ALA A 1 82 ? -4.179 0.338 1.936 1.00 96.62 82 ALA A O 1
ATOM 619 N N . ALA A 1 83 ? -3.980 2.531 1.468 1.00 96.12 83 ALA A N 1
ATOM 620 C CA . ALA A 1 83 ? -4.237 2.374 0.045 1.00 96.12 83 ALA A CA 1
ATOM 621 C C . ALA A 1 83 ? -3.114 1.612 -0.672 1.00 96.12 83 ALA A C 1
ATOM 623 O O . ALA A 1 83 ? -3.391 0.737 -1.493 1.00 96.12 83 ALA A O 1
ATOM 624 N N . SER A 1 84 ? -1.856 1.901 -0.338 1.00 96.19 84 SER A N 1
ATOM 625 C CA . SER A 1 84 ? -0.697 1.230 -0.932 1.00 96.19 84 SER A CA 1
ATOM 626 C C . SER A 1 84 ? -0.639 -0.254 -0.568 1.00 96.19 84 SER A C 1
ATOM 628 O O . SER A 1 84 ? -0.391 -1.076 -1.448 1.00 96.19 84 SER A O 1
ATOM 630 N N . ILE A 1 85 ? -0.964 -0.621 0.677 1.00 97.06 85 ILE A N 1
ATOM 631 C CA . ILE A 1 85 ? -1.080 -2.024 1.101 1.00 97.06 85 ILE A CA 1
ATOM 632 C C . ILE A 1 85 ? -2.180 -2.730 0.309 1.00 97.06 85 ILE A C 1
ATOM 634 O O . ILE A 1 85 ? -1.946 -3.792 -0.261 1.00 97.06 85 ILE A O 1
ATOM 638 N N . ALA A 1 86 ? -3.383 -2.157 0.239 1.00 96.50 86 ALA A N 1
ATOM 639 C CA . ALA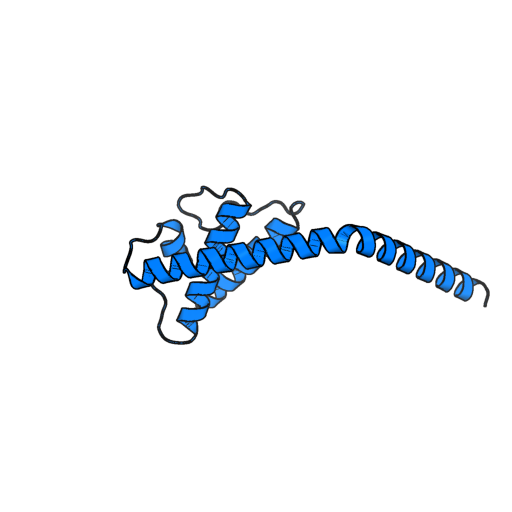 A 1 86 ? -4.479 -2.778 -0.500 1.00 96.50 86 ALA A CA 1
ATOM 640 C C . ALA A 1 86 ? -4.153 -2.921 -2.002 1.00 96.50 86 ALA A C 1
ATOM 642 O O . ALA A 1 86 ? -4.459 -3.956 -2.593 1.00 96.50 86 ALA A O 1
ATOM 643 N N . ALA A 1 87 ? -3.471 -1.940 -2.603 1.00 96.12 87 ALA A N 1
ATOM 644 C CA . ALA A 1 87 ? -3.000 -2.019 -3.986 1.00 96.12 87 ALA A CA 1
ATOM 645 C C . ALA A 1 87 ? -1.966 -3.135 -4.183 1.00 96.12 87 ALA A C 1
ATOM 647 O O . ALA A 1 87 ? -2.071 -3.905 -5.139 1.00 96.12 87 ALA A O 1
ATOM 648 N N . TYR A 1 88 ? -1.006 -3.256 -3.265 1.00 96.19 88 TYR A N 1
ATOM 649 C CA . TYR A 1 88 ? -0.004 -4.320 -3.271 1.00 96.19 88 TYR A CA 1
ATOM 650 C C . TYR A 1 88 ? -0.660 -5.700 -3.189 1.00 96.19 88 TYR A C 1
ATOM 652 O O . TYR A 1 88 ? -0.368 -6.573 -4.007 1.00 96.19 88 TYR A O 1
ATOM 660 N N . ARG A 1 89 ? -1.615 -5.877 -2.267 1.00 96.50 89 ARG A N 1
ATOM 661 C CA . ARG A 1 89 ? -2.334 -7.146 -2.108 1.00 96.50 89 ARG A CA 1
ATOM 662 C C . ARG A 1 89 ? -3.106 -7.544 -3.362 1.00 96.50 89 ARG A C 1
ATOM 664 O O . ARG A 1 89 ? -3.063 -8.709 -3.729 1.00 96.50 89 ARG A O 1
ATOM 671 N N . VAL A 1 90 ? -3.772 -6.595 -4.024 1.00 95.12 90 VAL A N 1
ATOM 672 C CA . VAL A 1 90 ? -4.474 -6.847 -5.296 1.00 95.12 90 VAL A CA 1
ATOM 673 C C . VAL A 1 90 ? -3.489 -7.181 -6.417 1.00 95.12 90 VAL A C 1
ATOM 675 O O . VAL A 1 90 ? -3.753 -8.072 -7.214 1.00 95.12 90 VAL A O 1
ATOM 678 N N . THR A 1 91 ? -2.349 -6.490 -6.471 1.00 93.81 91 THR A N 1
ATOM 679 C CA . THR A 1 91 ? -1.350 -6.677 -7.536 1.00 93.81 91 THR A CA 1
ATOM 680 C C . THR A 1 91 ? -0.677 -8.050 -7.469 1.00 93.81 91 THR A C 1
ATOM 682 O O . THR A 1 91 ? -0.387 -8.634 -8.509 1.00 93.81 91 THR A O 1
ATOM 685 N N . TYR A 1 92 ? -0.427 -8.562 -6.261 1.00 94.50 92 TYR A N 1
ATOM 686 C CA . TYR A 1 92 ? 0.340 -9.795 -6.039 1.00 94.50 92 TYR A CA 1
ATOM 687 C C . TYR A 1 92 ? -0.471 -10.933 -5.408 1.00 94.50 92 TYR A C 1
ATOM 689 O O . TYR A 1 92 ? 0.116 -11.876 -4.886 1.00 94.50 92 TYR A O 1
ATOM 697 N N . ASP A 1 93 ? -1.801 -10.833 -5.437 1.00 95.31 93 ASP A N 1
ATOM 698 C CA . ASP A 1 93 ? -2.734 -11.832 -4.897 1.00 95.31 93 ASP A CA 1
ATOM 699 C C . ASP A 1 93 ? -2.413 -12.265 -3.452 1.00 95.31 93 ASP A C 1
ATOM 701 O O . ASP A 1 93 ? -2.374 -13.442 -3.087 1.00 95.31 93 ASP A O 1
ATOM 705 N N . VAL A 1 94 ? -2.140 -11.286 -2.589 1.00 96.69 94 VAL A N 1
ATOM 706 C CA . VAL A 1 94 ? -1.841 -11.563 -1.182 1.00 96.69 94 VAL A CA 1
ATOM 707 C C . VAL A 1 94 ? -3.143 -11.825 -0.432 1.00 96.69 94 VAL A C 1
ATOM 709 O O . VAL A 1 94 ? -3.936 -10.916 -0.158 1.00 96.69 94 VAL A O 1
ATOM 712 N N . THR A 1 95 ? -3.339 -13.079 -0.039 1.00 95.38 95 THR A N 1
ATOM 713 C CA . THR A 1 95 ? -4.550 -13.560 0.642 1.00 95.38 95 THR A CA 1
ATOM 714 C C . THR A 1 95 ? -4.365 -13.808 2.141 1.00 95.38 95 THR A C 1
ATOM 716 O O . THR A 1 95 ? -5.339 -14.130 2.820 1.00 95.38 95 THR A O 1
ATOM 719 N N . ASP A 1 96 ? -3.161 -13.586 2.688 1.00 95.88 96 ASP A N 1
ATOM 720 C CA . ASP A 1 96 ? -2.875 -13.792 4.114 1.00 95.88 96 ASP A CA 1
ATOM 721 C C . ASP A 1 96 ? -3.857 -12.982 4.994 1.00 95.88 96 ASP A C 1
ATOM 723 O O . ASP A 1 96 ? -3.975 -11.761 4.817 1.00 95.88 96 ASP A O 1
ATOM 727 N N . PRO A 1 97 ? -4.609 -13.630 5.905 1.00 92.50 97 PRO A N 1
ATOM 728 C CA . PRO A 1 97 ? -5.649 -12.968 6.690 1.00 92.50 97 PRO A CA 1
ATOM 729 C C . PRO A 1 97 ? -5.108 -12.109 7.843 1.00 92.50 97 PRO A C 1
ATOM 731 O O . PRO A 1 97 ? -5.881 -11.385 8.479 1.00 92.50 97 PRO A O 1
ATOM 734 N N . VAL A 1 98 ? -3.816 -12.213 8.154 1.00 91.81 98 VAL A N 1
ATOM 735 C CA . VAL A 1 98 ? -3.200 -11.736 9.395 1.00 91.81 98 VAL A CA 1
ATOM 736 C C . VAL A 1 98 ? -2.021 -10.803 9.120 1.00 91.81 98 VAL A C 1
ATOM 738 O O . VAL A 1 98 ? -1.903 -9.777 9.797 1.00 91.81 98 VAL A O 1
ATOM 741 N N . ASP A 1 99 ? -1.163 -11.134 8.160 1.00 94.69 99 ASP A N 1
ATOM 742 C CA . ASP A 1 99 ? -0.106 -10.258 7.662 1.00 94.69 99 ASP A CA 1
ATOM 743 C C . ASP A 1 99 ? -0.618 -9.453 6.458 1.00 94.69 99 ASP A C 1
ATOM 745 O O . ASP A 1 99 ? -1.088 -9.998 5.457 1.00 94.69 99 ASP A O 1
ATOM 749 N N . ALA A 1 100 ? -0.541 -8.127 6.558 1.00 95.94 100 ALA A N 1
ATOM 750 C CA . ALA A 1 100 ? -0.973 -7.228 5.499 1.00 95.94 100 ALA A CA 1
ATOM 751 C C . ALA A 1 100 ? -0.150 -7.384 4.214 1.00 95.94 100 ALA A C 1
ATOM 753 O O . ALA A 1 100 ? -0.723 -7.270 3.128 1.00 95.94 100 ALA A O 1
ATOM 754 N N . LEU A 1 101 ? 1.149 -7.670 4.336 1.00 96.75 101 LEU A N 1
ATOM 755 C CA . LEU A 1 101 ? 2.074 -7.814 3.211 1.00 96.75 101 LEU A CA 1
ATOM 756 C C . LEU A 1 101 ? 2.308 -9.281 2.821 1.00 96.75 101 LEU A C 1
ATOM 758 O O . LEU A 1 101 ? 2.834 -9.544 1.741 1.00 96.75 101 LEU A O 1
ATOM 762 N N . GLY A 1 102 ? 1.879 -10.223 3.664 1.00 95.50 102 GLY A N 1
ATOM 763 C CA . GL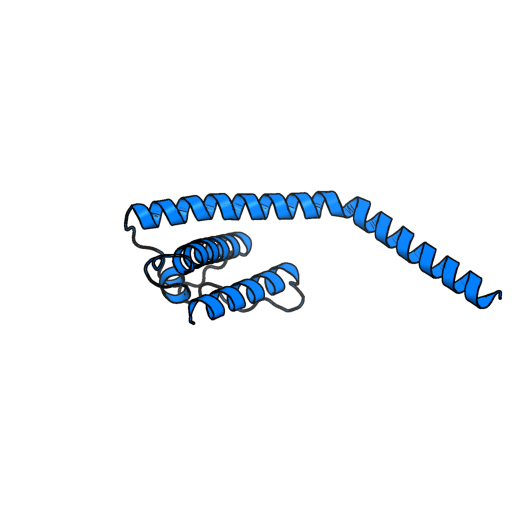Y A 1 102 ? 2.068 -11.654 3.447 1.00 95.50 102 GLY A CA 1
ATOM 764 C C . GLY A 1 102 ? 3.536 -12.079 3.540 1.00 95.50 102 GLY A C 1
ATOM 765 O O . GLY A 1 102 ? 4.376 -11.384 4.116 1.00 95.50 102 GLY A O 1
ATOM 766 N N . ALA A 1 103 ? 3.848 -13.243 2.966 1.00 94.44 103 ALA A N 1
ATOM 767 C CA . ALA A 1 103 ? 5.213 -13.758 2.952 1.00 94.44 103 ALA A CA 1
ATOM 768 C C . ALA A 1 103 ? 6.158 -12.807 2.187 1.00 94.44 103 ALA A C 1
ATOM 770 O O . ALA A 1 103 ? 5.787 -12.324 1.112 1.00 94.44 103 ALA A O 1
ATOM 771 N N . PRO A 1 104 ? 7.384 -12.565 2.692 1.00 94.38 104 PRO A N 1
ATOM 772 C CA . PRO A 1 104 ? 8.367 -11.765 1.979 1.00 94.38 104 PRO A CA 1
ATOM 773 C C . PRO A 1 104 ? 8.624 -12.324 0.570 1.00 94.38 104 PRO A C 1
ATOM 775 O O . PRO A 1 104 ? 8.852 -13.532 0.427 1.00 94.38 104 PRO A O 1
ATOM 778 N N . PRO A 1 105 ? 8.604 -11.477 -0.471 1.00 93.81 105 PRO A N 1
ATOM 779 C CA . PRO A 1 105 ? 8.897 -11.902 -1.832 1.00 93.81 105 PRO A CA 1
ATOM 780 C C . PRO A 1 105 ? 10.363 -12.313 -1.982 1.00 93.81 105 PRO A C 1
ATOM 782 O O . PRO A 1 105 ? 11.258 -11.802 -1.298 1.00 93.81 105 PRO A O 1
ATOM 785 N N . ARG A 1 106 ? 10.619 -13.219 -2.926 1.00 91.56 106 ARG A N 1
ATOM 786 C CA . ARG A 1 106 ? 11.977 -13.668 -3.249 1.00 91.56 106 ARG A CA 1
ATOM 787 C C . ARG A 1 106 ? 12.789 -12.526 -3.868 1.00 91.56 106 ARG A C 1
ATOM 789 O O . ARG A 1 106 ? 12.243 -11.610 -4.479 1.00 91.56 106 ARG A O 1
ATOM 796 N N . THR A 1 107 ? 14.111 -12.577 -3.719 1.00 84.38 107 THR A N 1
ATOM 797 C CA . THR A 1 107 ? 15.023 -11.512 -4.180 1.00 84.38 107 THR A CA 1
ATOM 798 C C . THR A 1 107 ? 15.103 -11.385 -5.70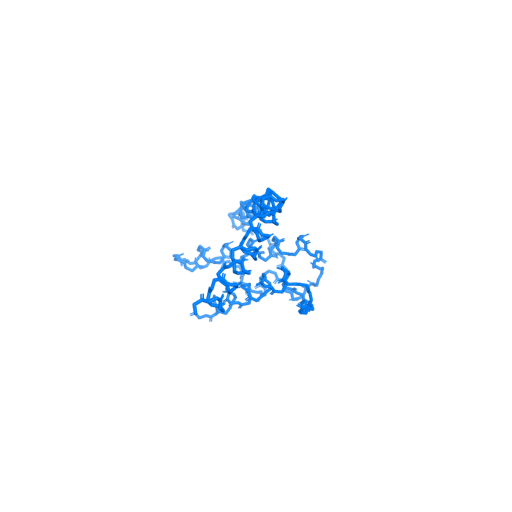5 1.00 84.38 107 THR A C 1
ATOM 800 O O . THR A 1 107 ? 15.472 -10.328 -6.215 1.00 84.38 107 THR A O 1
ATOM 803 N N . ASP A 1 108 ? 14.727 -12.426 -6.449 1.00 86.56 108 ASP A N 1
ATOM 804 C CA . ASP A 1 108 ? 14.602 -12.413 -7.910 1.00 86.56 108 ASP A CA 1
ATOM 805 C C . ASP A 1 108 ? 13.341 -11.667 -8.394 1.00 86.56 108 ASP A C 1
ATOM 807 O O . ASP A 1 108 ? 13.314 -11.155 -9.514 1.00 86.56 108 ASP A O 1
ATOM 811 N N . GLN A 1 109 ? 12.334 -11.486 -7.533 1.00 87.25 109 GLN A N 1
ATOM 812 C CA . GLN A 1 109 ? 11.116 -10.715 -7.802 1.00 87.25 109 GLN A CA 1
ATOM 813 C C . GLN A 1 109 ? 11.322 -9.217 -7.524 1.00 87.25 109 GLN A C 1
ATOM 815 O O . GLN A 1 109 ? 10.607 -8.613 -6.721 1.00 87.25 109 GLN A O 1
ATOM 820 N N . ARG A 1 110 ? 12.304 -8.596 -8.194 1.00 86.56 110 ARG A N 1
ATOM 821 C CA . ARG A 1 110 ? 12.795 -7.235 -7.884 1.00 86.56 110 ARG A CA 1
ATOM 822 C C . ARG A 1 110 ? 11.695 -6.189 -7.660 1.00 86.56 110 ARG A C 1
ATOM 824 O O . ARG A 1 110 ? 11.748 -5.459 -6.677 1.00 86.56 110 ARG A O 1
ATOM 831 N N . GLY A 1 111 ? 10.682 -6.137 -8.530 1.00 88.06 111 GLY A N 1
ATOM 832 C CA . GLY A 1 111 ? 9.591 -5.158 -8.425 1.00 88.06 111 GLY A CA 1
ATOM 833 C C . GLY A 1 111 ? 8.651 -5.382 -7.233 1.00 88.06 111 GLY A C 1
ATOM 834 O O . GLY A 1 111 ? 8.206 -4.414 -6.618 1.00 88.06 111 GLY A O 1
ATOM 835 N N . GLN A 1 112 ? 8.364 -6.640 -6.885 1.00 92.44 112 GLN A N 1
ATOM 836 C CA . GLN A 1 112 ? 7.564 -6.972 -5.703 1.00 92.44 112 GLN A CA 1
ATOM 837 C C . GLN A 1 112 ? 8.365 -6.719 -4.428 1.00 92.44 112 GLN A C 1
ATOM 839 O O . GLN A 1 112 ? 7.843 -6.132 -3.486 1.00 92.44 112 GLN A O 1
ATOM 844 N N . HIS A 1 113 ? 9.641 -7.110 -4.428 1.00 94.19 113 HIS A N 1
ATOM 845 C CA . HIS A 1 113 ? 10.549 -6.934 -3.302 1.00 94.19 113 HIS A CA 1
ATOM 846 C C . HIS A 1 113 ? 10.780 -5.460 -2.958 1.00 94.19 113 HIS A C 1
ATOM 848 O O . HIS A 1 113 ? 10.650 -5.084 -1.798 1.00 94.19 113 HIS A O 1
ATOM 854 N N . ALA A 1 114 ? 11.031 -4.607 -3.955 1.00 92.94 114 ALA A N 1
ATOM 855 C CA . ALA A 1 114 ? 11.193 -3.172 -3.730 1.00 92.94 114 ALA A CA 1
ATOM 856 C C . ALA A 1 114 ? 9.936 -2.536 -3.109 1.00 92.94 114 ALA A C 1
ATOM 858 O O . ALA A 1 114 ? 10.036 -1.784 -2.144 1.00 92.94 114 ALA A O 1
ATOM 859 N N . TRP A 1 115 ? 8.745 -2.877 -3.618 1.00 94.38 115 TRP A N 1
ATOM 860 C CA . TRP A 1 115 ? 7.493 -2.344 -3.071 1.00 94.38 115 TRP A CA 1
ATOM 861 C C . TRP A 1 115 ? 7.185 -2.905 -1.673 1.00 94.38 115 TRP A C 1
ATOM 863 O O . TRP A 1 115 ? 6.702 -2.184 -0.802 1.00 94.38 115 TRP A O 1
ATOM 873 N N . TYR A 1 116 ? 7.506 -4.175 -1.424 1.00 96.62 116 TYR A N 1
ATOM 874 C CA . TYR A 1 116 ? 7.392 -4.774 -0.097 1.00 96.62 116 TYR A CA 1
ATOM 875 C C . TYR A 1 116 ? 8.234 -4.013 0.940 1.00 96.62 116 TYR A C 1
ATOM 877 O O . TYR A 1 116 ? 7.723 -3.675 2.007 1.00 96.62 116 TYR A O 1
ATOM 885 N N . GLU A 1 117 ? 9.490 -3.688 0.625 1.00 96.50 117 GLU A N 1
ATOM 886 C CA . GLU A 1 117 ? 10.370 -2.952 1.542 1.00 96.50 117 GLU A CA 1
ATOM 887 C C . GLU A 1 117 ? 9.929 -1.498 1.771 1.00 96.50 117 GLU A C 1
ATOM 889 O O . GLU A 1 117 ? 9.916 -1.048 2.919 1.00 96.50 117 GLU A O 1
ATOM 894 N N . ASP A 1 118 ? 9.478 -0.797 0.726 1.00 95.69 118 ASP A N 1
ATOM 895 C CA . ASP A 1 118 ? 8.882 0.545 0.844 1.00 95.69 118 ASP A CA 1
ATOM 896 C C . ASP A 1 118 ? 7.662 0.538 1.787 1.00 95.69 118 ASP A C 1
ATOM 898 O O . ASP A 1 118 ? 7.566 1.337 2.721 1.00 95.69 118 ASP A O 1
ATOM 902 N N . LEU A 1 119 ? 6.767 -0.446 1.644 1.00 96.69 119 LEU A N 1
ATOM 903 C CA . LEU A 1 119 ? 5.627 -0.609 2.552 1.00 96.69 119 LEU A CA 1
ATOM 904 C C . LEU A 1 119 ? 6.056 -0.911 3.990 1.00 96.69 119 LEU A C 1
ATOM 906 O O . LEU A 1 119 ? 5.438 -0.417 4.936 1.00 96.69 119 LEU A O 1
ATOM 910 N N . ARG A 1 120 ? 7.121 -1.695 4.189 1.00 96.62 120 ARG A N 1
ATOM 911 C CA . ARG A 1 120 ? 7.673 -1.922 5.531 1.00 96.62 120 ARG A CA 1
ATOM 912 C C . ARG A 1 120 ? 8.226 -0.644 6.144 1.00 96.62 120 ARG A C 1
ATOM 914 O O . ARG A 1 120 ? 8.097 -0.460 7.353 1.00 96.62 120 ARG A O 1
ATOM 921 N N . GLU A 1 121 ? 8.842 0.222 5.350 1.00 95.88 121 GLU A N 1
ATOM 922 C CA . GLU A 1 121 ? 9.327 1.517 5.815 1.00 95.88 121 GLU A CA 1
ATOM 923 C C . GLU A 1 121 ? 8.180 2.449 6.207 1.00 95.88 121 GLU A C 1
ATOM 925 O O . GLU A 1 121 ? 8.189 2.976 7.321 1.00 95.88 121 GLU A O 1
ATOM 930 N N . GLN A 1 122 ? 7.146 2.555 5.372 1.00 94.56 122 GLN A N 1
ATOM 931 C CA . GLN A 1 122 ? 5.937 3.327 5.679 1.00 94.56 122 GLN A CA 1
ATOM 932 C C . GLN A 1 122 ? 5.271 2.849 6.976 1.00 94.56 122 GLN A C 1
ATOM 934 O O . GLN A 1 122 ? 4.92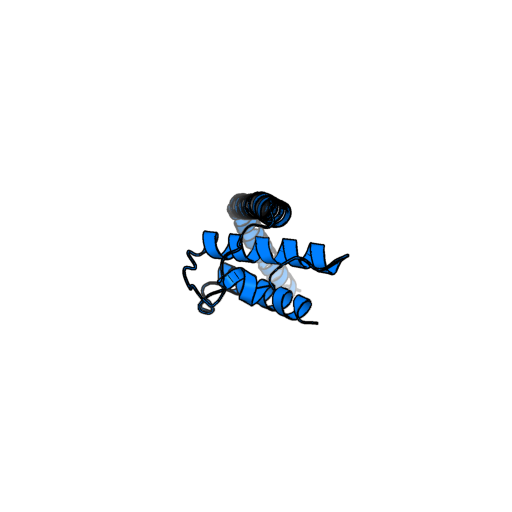7 3.655 7.842 1.00 94.56 122 GLN A O 1
ATOM 939 N N . LEU A 1 123 ? 5.154 1.531 7.162 1.00 94.62 123 LEU A N 1
ATOM 940 C CA . LEU A 1 123 ? 4.606 0.947 8.388 1.00 94.62 123 LEU A CA 1
ATOM 941 C C . LEU A 1 123 ? 5.454 1.268 9.624 1.00 94.62 123 LEU A C 1
ATOM 943 O O . LEU A 1 123 ? 4.903 1.581 10.679 1.00 94.62 123 LEU A O 1
ATOM 947 N N . ARG A 1 124 ? 6.788 1.239 9.507 1.00 93.75 124 ARG A N 1
ATOM 948 C CA . ARG A 1 124 ? 7.684 1.662 10.597 1.00 93.75 124 ARG A CA 1
ATOM 949 C C . ARG A 1 124 ? 7.503 3.143 10.930 1.00 93.75 124 ARG A C 1
ATOM 951 O O . ARG A 1 124 ? 7.479 3.489 12.107 1.00 93.75 124 ARG A O 1
ATOM 958 N N . ALA A 1 125 ? 7.338 3.996 9.921 1.00 89.88 125 ALA A N 1
ATOM 959 C CA . ALA A 1 125 ? 7.137 5.431 10.107 1.00 89.88 125 ALA A CA 1
ATOM 960 C C . ALA A 1 125 ? 5.795 5.770 10.782 1.00 89.88 125 ALA A C 1
ATOM 962 O O . ALA A 1 125 ? 5.713 6.765 11.496 1.00 89.88 125 ALA A O 1
ATOM 963 N N . LEU A 1 126 ? 4.758 4.944 10.595 1.00 87.38 126 LEU A N 1
ATOM 964 C CA . LEU A 1 126 ? 3.469 5.097 11.282 1.00 87.38 126 LEU A CA 1
ATOM 965 C C . LEU A 1 126 ? 3.495 4.664 12.756 1.00 87.38 126 LEU A C 1
ATOM 967 O O . LEU A 1 126 ? 2.652 5.115 13.530 1.00 87.38 126 LEU A O 1
ATOM 971 N N . ALA A 1 127 ? 4.416 3.774 13.134 1.00 77.25 127 ALA A N 1
ATOM 972 C CA . ALA A 1 127 ? 4.531 3.242 14.493 1.00 77.25 127 ALA A CA 1
ATOM 973 C C . ALA A 1 127 ? 5.292 4.172 15.467 1.00 77.25 127 ALA A C 1
ATOM 975 O O . ALA A 1 127 ? 5.286 3.916 16.672 1.00 77.25 127 ALA A O 1
ATOM 976 N N . LEU A 1 128 ? 5.928 5.232 14.952 1.00 54.31 128 LEU A N 1
ATOM 977 C CA . LEU A 1 128 ? 6.549 6.343 15.693 1.00 54.31 128 LEU A CA 1
ATOM 978 C C . LEU A 1 128 ? 5.567 7.521 15.787 1.00 54.31 128 LEU A C 1
ATOM 980 O O . LEU A 1 128 ? 5.571 8.290 16.774 1.00 54.31 128 LEU A O 1
#

pLDDT: mean 86.96, std 10.85, range [53.0, 97.06]

Radius of gyration: 20.67 Å; chains: 1; bounding box: 65×30×45 Å

Foldseek 3Di:
DVVVVVVVVVVVVVVVVVVVVCVVCVVVVVVVVVVLVVQLVVLLVVLVVCQVVLHADQQQLCLQQNSAQDPDPSSVLSSSLSSLLVSLCVVPVPPDSHHSLHDQDDVVPPVNNVSSVVSVVSSVVSVD

Secondary structure (DSSP, 8-state):
-HHHHHHHHHHHHHHHHHHHHHHHHHHHHHHHHHHHHHHHHHHHHHHHHHHHTT----HHHHHHH-SSPPSTHHHHHHHHHHHHHHHHHHHTT---SS-SS-SPPPTT-HHHHHHHHHHHHHHHHH--